Protein AF-A0AAD4N3M7-F1 (afdb_monomer_lite)

Foldseek 3Di:
DDPPPPDPPDDFLDDPVLVVLLVVLLPDLDLVSLVVNLVSLVSSCVSQPVNRDLVSVLSNLLSVLSNVVVPDPPDDDDPVVSVVSNVVSVVD

Structure (mmCIF, N/CA/C/O backbone):
data_AF-A0AAD4N3M7-F1
#
_entry.id   AF-A0AAD4N3M7-F1
#
loop_
_atom_site.group_PDB
_atom_site.id
_atom_site.type_symbol
_atom_site.label_atom_id
_atom_site.label_alt_id
_atom_site.label_comp_id
_atom_site.label_asym_id
_atom_site.label_entity_id
_atom_site.label_seq_id
_atom_site.pdbx_PDB_ins_code
_atom_site.Cartn_x
_atom_site.Cartn_y
_atom_site.Cartn_z
_atom_site.occupancy
_atom_site.B_iso_or_equiv
_atom_site.auth_seq_id
_atom_site.auth_comp_id
_atom_site.auth_asym_id
_atom_site.auth_atom_id
_atom_site.pdbx_PDB_model_num
ATOM 1 N N . MET A 1 1 ? -42.096 10.498 19.521 1.00 44.19 1 MET A N 1
ATOM 2 C CA . MET A 1 1 ? -40.869 9.685 19.370 1.00 44.19 1 MET A CA 1
ATOM 3 C C . MET A 1 1 ? -40.168 10.124 18.094 1.00 44.19 1 MET A C 1
ATOM 5 O O . MET A 1 1 ? -40.721 9.923 17.023 1.00 44.19 1 MET A O 1
ATOM 9 N N . CYS A 1 2 ? -39.024 10.805 18.189 1.00 47.44 2 CYS A N 1
ATOM 10 C CA . CYS A 1 2 ? -38.247 11.186 17.005 1.00 47.44 2 CYS A CA 1
ATOM 11 C C . CYS A 1 2 ? -37.463 9.963 16.509 1.00 47.44 2 CYS A C 1
ATOM 13 O O . CYS A 1 2 ? -36.810 9.319 17.333 1.00 47.44 2 CYS A O 1
ATOM 15 N N . PRO A 1 3 ? -37.486 9.629 15.207 1.00 56.53 3 PRO A N 1
ATOM 16 C CA . PRO A 1 3 ? -36.670 8.545 14.692 1.00 56.53 3 PRO A CA 1
ATOM 17 C C . PRO A 1 3 ? -35.208 8.982 14.785 1.00 56.53 3 PRO A C 1
ATOM 19 O O . PRO A 1 3 ? -34.786 9.955 14.155 1.00 56.53 3 PRO A O 1
ATOM 22 N N . SER A 1 4 ? -34.432 8.293 15.618 1.00 57.47 4 SER A N 1
ATOM 23 C CA . SER A 1 4 ? -32.988 8.471 15.689 1.00 57.47 4 SER A CA 1
ATOM 24 C C . SER A 1 4 ? -32.406 8.159 14.311 1.00 57.47 4 SER A C 1
ATOM 26 O O . SER A 1 4 ? -32.366 6.999 13.901 1.00 57.47 4 SER A O 1
ATOM 28 N N . LYS A 1 5 ? -31.983 9.194 13.574 1.00 58.81 5 LYS A N 1
ATOM 29 C CA . LYS A 1 5 ? -31.195 9.039 12.347 1.00 58.81 5 LYS A CA 1
ATOM 30 C C . LYS A 1 5 ? -29.975 8.184 12.687 1.00 58.81 5 LYS A C 1
ATOM 32 O O . LYS A 1 5 ? -29.063 8.664 13.358 1.00 58.81 5 LYS A O 1
ATOM 37 N N . SER A 1 6 ? -29.971 6.934 12.230 1.00 60.59 6 SER A N 1
ATOM 38 C CA . SER A 1 6 ? -28.774 6.098 12.216 1.00 60.59 6 SER A CA 1
ATOM 39 C C . SER A 1 6 ? -27.704 6.862 11.437 1.00 60.59 6 SER A C 1
ATOM 41 O O . SER A 1 6 ? -27.826 7.062 1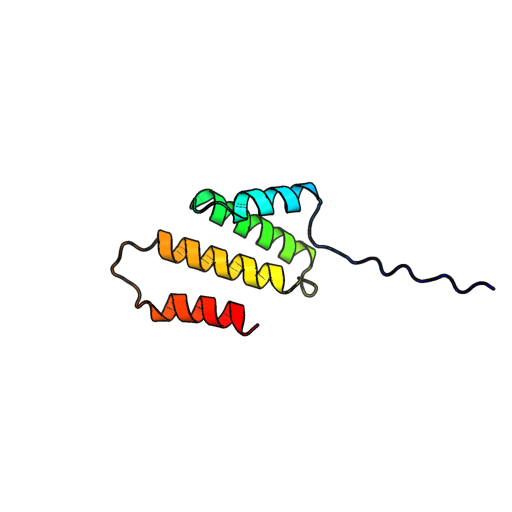0.226 1.00 60.59 6 SER A O 1
ATOM 43 N N . ARG A 1 7 ? -26.699 7.404 12.134 1.00 61.72 7 ARG A N 1
ATOM 44 C CA . ARG A 1 7 ? -25.516 7.946 11.465 1.00 61.72 7 ARG A CA 1
ATOM 45 C C . ARG A 1 7 ? -24.840 6.750 10.811 1.00 61.72 7 ARG A C 1
ATOM 47 O O . ARG A 1 7 ? -24.349 5.880 11.519 1.00 61.72 7 ARG A O 1
ATOM 54 N N . ASN A 1 8 ? -24.818 6.710 9.481 1.00 63.03 8 ASN A N 1
ATOM 55 C CA . ASN A 1 8 ? -23.982 5.771 8.742 1.00 63.03 8 ASN A CA 1
ATOM 56 C C . ASN A 1 8 ? -22.516 6.062 9.092 1.00 63.03 8 ASN A C 1
ATOM 58 O O . ASN A 1 8 ? -21.884 6.935 8.497 1.00 63.03 8 ASN A O 1
ATOM 62 N N . VAL A 1 9 ? -21.992 5.376 10.108 1.00 71.31 9 VAL A N 1
ATOM 63 C CA . VAL A 1 9 ? -20.575 5.426 10.462 1.00 71.31 9 VAL A CA 1
ATOM 64 C C . VAL A 1 9 ? -19.845 4.581 9.428 1.00 71.31 9 VAL A C 1
ATOM 66 O O . VAL A 1 9 ?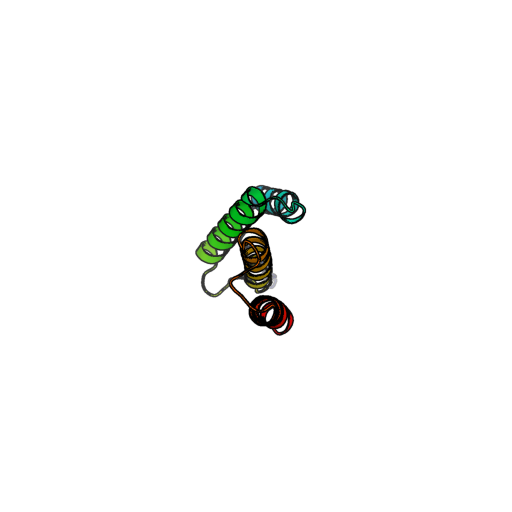 -19.897 3.354 9.457 1.00 71.31 9 VAL A O 1
ATOM 69 N N . ARG A 1 10 ? -19.200 5.245 8.466 1.00 75.62 10 ARG A N 1
ATOM 70 C CA . ARG A 1 10 ? -18.372 4.566 7.470 1.00 75.62 10 ARG A CA 1
ATOM 71 C C . ARG A 1 10 ? -17.100 4.081 8.155 1.00 75.62 10 ARG A C 1
ATOM 73 O O . ARG A 1 10 ? -16.227 4.883 8.475 1.00 75.62 10 ARG A O 1
ATOM 80 N N . VAL A 1 11 ? -17.009 2.776 8.382 1.00 81.31 11 VAL A N 1
ATOM 81 C CA . VAL A 1 11 ? -15.783 2.149 8.882 1.00 81.31 11 VAL A CA 1
ATOM 82 C C . VAL A 1 11 ? -14.723 2.236 7.786 1.00 81.31 11 VAL A C 1
ATOM 84 O O . VAL A 1 11 ? -14.963 1.845 6.643 1.00 81.31 11 VAL A O 1
ATOM 87 N N . VAL A 1 12 ? -13.564 2.790 8.132 1.00 88.00 12 VAL A N 1
ATOM 88 C CA . VAL A 1 12 ? -12.391 2.885 7.259 1.00 88.00 12 VAL A CA 1
ATOM 89 C C . VAL A 1 12 ? -11.225 2.121 7.899 1.00 88.00 12 VAL A C 1
ATOM 91 O O . VAL A 1 12 ? -11.137 2.071 9.124 1.00 88.00 12 VAL A O 1
ATOM 94 N N . PRO A 1 13 ? -10.328 1.522 7.101 1.00 89.56 13 PRO A N 1
ATOM 95 C CA . PRO A 1 13 ? -9.251 0.659 7.605 1.00 89.56 13 PRO A CA 1
ATOM 96 C C . PRO A 1 13 ? -8.066 1.415 8.212 1.00 89.56 13 PRO A C 1
ATOM 98 O O . PRO A 1 13 ? -7.170 0.807 8.809 1.00 89.56 13 PRO A O 1
ATOM 101 N N . PHE A 1 14 ? -8.028 2.727 7.995 1.00 92.69 14 PHE A N 1
ATOM 102 C CA . PHE A 1 14 ? -6.865 3.563 8.222 1.00 92.69 14 PHE A CA 1
ATOM 103 C C . PHE A 1 1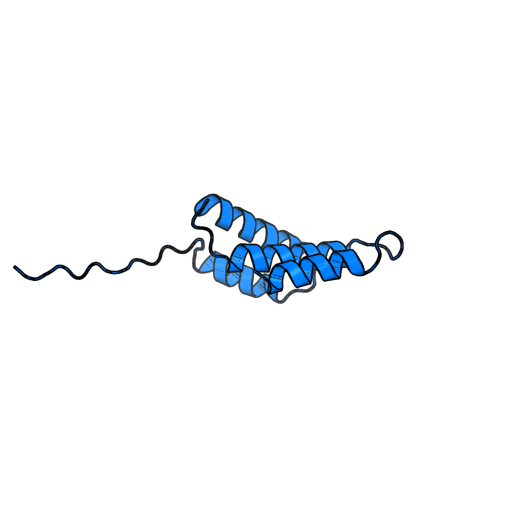4 ? -7.133 4.651 9.249 1.00 92.69 14 PHE A C 1
ATOM 105 O O . PHE A 1 14 ? -8.250 5.153 9.392 1.00 92.69 14 PHE A O 1
ATOM 112 N N . THR A 1 15 ? -6.064 5.072 9.912 1.00 92.38 15 THR A N 1
ATOM 113 C CA . THR A 1 15 ? -6.036 6.336 10.647 1.00 92.38 15 THR A CA 1
ATOM 114 C C . THR A 1 15 ? -5.591 7.480 9.722 1.00 92.38 15 THR A C 1
ATOM 116 O O . THR A 1 15 ? -4.933 7.232 8.706 1.00 92.38 15 THR A O 1
ATOM 119 N N . PRO A 1 16 ? -5.906 8.752 10.035 1.00 92.06 16 PRO A N 1
ATOM 120 C CA . PRO A 1 16 ? -5.441 9.882 9.227 1.00 92.06 16 PRO A CA 1
ATOM 121 C C . PRO A 1 16 ? -3.909 9.937 9.022 1.00 92.06 16 PRO A C 1
ATOM 123 O O . PRO A 1 16 ? -3.486 10.213 7.897 1.00 92.06 16 PRO A O 1
ATOM 126 N N . PRO A 1 17 ? -3.059 9.632 10.029 1.00 93.19 17 PRO A N 1
ATOM 127 C CA . PRO A 1 17 ? -1.609 9.553 9.832 1.00 93.19 17 PRO A CA 1
ATOM 128 C C . PRO A 1 17 ? -1.173 8.458 8.852 1.00 93.19 17 PRO A C 1
ATOM 130 O O . PRO A 1 17 ? -0.313 8.703 8.009 1.00 93.19 17 PRO A O 1
ATOM 133 N N . GLU A 1 18 ? -1.777 7.269 8.921 1.00 92.44 18 GLU A N 1
ATOM 134 C CA . GLU A 1 18 ? -1.470 6.168 7.998 1.00 92.44 18 GLU A CA 1
ATOM 135 C C . GLU A 1 18 ? -1.856 6.519 6.565 1.00 92.44 18 GLU A C 1
ATOM 137 O O . GLU A 1 18 ? -1.089 6.265 5.638 1.00 92.44 18 GLU A O 1
ATOM 142 N N . TRP A 1 19 ? -3.024 7.142 6.384 1.00 91.94 19 TRP A N 1
ATOM 143 C CA . TRP A 1 19 ? -3.464 7.603 5.073 1.00 91.94 19 TRP A CA 1
ATOM 144 C C . TRP A 1 19 ? -2.477 8.608 4.479 1.00 91.94 19 TRP A C 1
ATOM 146 O O . TRP A 1 19 ? -2.023 8.431 3.349 1.00 91.94 19 TRP A O 1
ATOM 156 N N . LYS A 1 20 ? -2.070 9.614 5.265 1.00 91.00 20 LYS A N 1
ATOM 157 C CA . LYS A 1 20 ? -1.062 10.591 4.840 1.00 91.00 20 LYS A CA 1
ATOM 158 C C . LYS A 1 20 ? 0.256 9.908 4.464 1.00 91.00 20 LYS A C 1
ATOM 160 O O . LYS A 1 20 ? 0.820 10.212 3.416 1.00 91.00 20 LYS A O 1
ATOM 165 N N . LYS A 1 21 ? 0.714 8.950 5.275 1.00 91.38 21 LYS A N 1
ATOM 166 C CA . LYS A 1 21 ? 1.950 8.208 5.007 1.00 91.38 21 LYS A CA 1
ATOM 167 C C . LYS A 1 21 ? 1.869 7.425 3.698 1.00 91.38 21 LYS A C 1
ATOM 169 O O . LYS A 1 21 ? 2.798 7.490 2.901 1.00 91.38 21 LYS A O 1
ATOM 174 N N . VAL A 1 22 ? 0.759 6.733 3.438 1.00 89.06 22 VAL A N 1
ATOM 175 C CA . VAL A 1 22 ? 0.555 6.031 2.163 1.00 89.06 22 VAL A CA 1
ATOM 176 C C . VAL A 1 22 ? 0.556 7.006 0.997 1.00 89.06 22 VAL A C 1
ATOM 178 O O . VAL A 1 22 ? 1.204 6.716 0.006 1.00 89.06 22 VAL A O 1
ATOM 181 N N . GLN A 1 23 ? -0.080 8.175 1.100 1.00 88.06 23 GLN A N 1
ATOM 182 C CA . GLN A 1 23 ? -0.065 9.168 0.019 1.00 88.06 23 GLN A CA 1
ATOM 183 C C . GLN A 1 23 ? 1.342 9.684 -0.318 1.00 88.06 23 GLN A C 1
ATOM 185 O O . GLN A 1 23 ? 1.613 9.994 -1.478 1.00 88.06 23 GLN A O 1
ATOM 190 N N . GLU A 1 24 ? 2.223 9.799 0.676 1.00 90.12 24 GLU A N 1
ATOM 191 C CA . GLU A 1 24 ? 3.631 10.155 0.469 1.00 90.12 24 GLU A CA 1
ATOM 192 C C . GLU A 1 24 ? 4.393 9.010 -0.212 1.00 90.12 24 GLU A C 1
ATOM 194 O O . GLU A 1 24 ? 5.085 9.235 -1.202 1.00 90.12 24 GLU A O 1
ATOM 199 N N . LEU A 1 25 ? 4.216 7.776 0.272 1.00 87.50 25 LEU A N 1
ATOM 200 C CA . LEU A 1 25 ? 4.885 6.588 -0.267 1.00 87.50 25 LEU A CA 1
ATOM 201 C C . LEU A 1 25 ? 4.406 6.221 -1.679 1.00 87.50 25 LEU A C 1
ATOM 203 O O . LEU A 1 25 ? 5.213 5.818 -2.505 1.00 87.50 25 LEU A O 1
ATOM 207 N N . TYR A 1 26 ? 3.114 6.391 -1.967 1.00 78.38 26 TYR A N 1
ATOM 208 C CA . TYR A 1 26 ? 2.479 6.034 -3.243 1.00 78.38 26 TYR A CA 1
ATOM 209 C C . TYR A 1 26 ? 3.015 6.848 -4.425 1.00 78.38 26 TYR A C 1
ATOM 211 O O . TYR A 1 26 ? 2.933 6.422 -5.569 1.00 78.38 26 TYR A O 1
ATOM 219 N N . LYS A 1 27 ? 3.560 8.039 -4.162 1.00 80.00 27 LYS A N 1
ATOM 220 C CA . LYS A 1 27 ? 4.169 8.893 -5.191 1.00 80.00 27 LYS A CA 1
ATOM 221 C C . LYS A 1 27 ? 5.633 8.553 -5.458 1.00 80.00 27 LYS A C 1
ATOM 223 O O . LYS A 1 27 ? 6.221 9.126 -6.370 1.00 80.00 27 LYS A O 1
ATOM 228 N N . SER A 1 28 ? 6.227 7.699 -4.632 1.00 83.00 28 SER A N 1
ATOM 229 C CA . SER A 1 28 ? 7.630 7.332 -4.734 1.00 83.00 28 SER A CA 1
ATOM 230 C C . SER A 1 28 ? 7.795 6.112 -5.630 1.00 83.00 28 SER A C 1
ATOM 232 O O . SER A 1 28 ? 7.062 5.136 -5.505 1.00 83.00 28 SER A O 1
ATOM 234 N N . ASP A 1 29 ? 8.803 6.162 -6.495 1.00 79.12 29 ASP A N 1
ATOM 235 C CA . ASP A 1 29 ? 9.210 5.041 -7.345 1.00 79.12 29 ASP A CA 1
ATOM 236 C C . ASP A 1 29 ? 10.368 4.228 -6.718 1.00 79.12 29 ASP A C 1
ATOM 238 O O . ASP A 1 29 ? 10.973 3.354 -7.341 1.00 79.12 29 ASP A O 1
ATOM 242 N N . ASP A 1 30 ? 10.703 4.532 -5.463 1.00 89.31 30 ASP A N 1
ATOM 243 C CA . ASP A 1 30 ? 11.707 3.818 -4.683 1.00 89.31 30 ASP A CA 1
ATOM 244 C C . ASP A 1 30 ? 11.181 2.461 -4.176 1.00 89.31 30 ASP A C 1
ATOM 246 O O . ASP A 1 30 ? 10.052 2.341 -3.693 1.00 89.31 30 ASP A O 1
ATOM 250 N N . ILE A 1 31 ? 12.030 1.433 -4.251 1.00 88.00 31 ILE A N 1
ATOM 251 C CA . ILE A 1 31 ? 11.682 0.050 -3.893 1.00 88.00 31 ILE A CA 1
ATOM 252 C C . ILE A 1 31 ? 11.277 -0.054 -2.419 1.00 88.00 31 ILE A C 1
ATOM 254 O O . ILE A 1 31 ? 10.289 -0.718 -2.100 1.00 88.00 31 ILE A O 1
ATOM 258 N N . GLU A 1 32 ? 11.997 0.604 -1.512 1.00 90.50 32 GLU A N 1
ATOM 259 C CA . GLU A 1 32 ? 11.691 0.538 -0.080 1.00 90.50 32 GLU A CA 1
ATOM 260 C C . GLU A 1 32 ? 10.377 1.261 0.241 1.00 90.50 32 GLU A C 1
ATOM 262 O O . GLU A 1 32 ? 9.583 0.792 1.064 1.00 90.50 32 GLU A O 1
ATOM 267 N N . CYS A 1 33 ? 10.068 2.339 -0.483 1.00 90.25 33 CYS A N 1
ATOM 268 C CA . CYS A 1 33 ? 8.775 3.013 -0.387 1.00 90.25 33 CYS A CA 1
ATOM 269 C C . CYS A 1 33 ? 7.606 2.132 -0.869 1.00 90.25 33 CYS A C 1
ATOM 271 O O . CYS A 1 33 ? 6.547 2.081 -0.227 1.00 90.25 33 CYS A O 1
ATOM 273 N N . LEU A 1 34 ? 7.791 1.399 -1.969 1.00 88.00 34 LEU A N 1
ATOM 274 C CA . LEU A 1 34 ? 6.791 0.467 -2.498 1.00 88.00 34 LEU A CA 1
ATOM 275 C C . LEU A 1 34 ? 6.570 -0.737 -1.565 1.00 88.00 34 LEU A C 1
ATOM 277 O O . LEU A 1 34 ? 5.427 -1.145 -1.347 1.00 88.00 34 LEU A O 1
ATOM 281 N N . LYS A 1 35 ? 7.631 -1.274 -0.945 1.00 91.06 35 LYS A N 1
ATOM 282 C CA . LYS A 1 35 ? 7.510 -2.315 0.094 1.00 91.06 35 LYS A CA 1
ATOM 283 C C . LYS A 1 35 ? 6.751 -1.798 1.314 1.00 91.06 35 LYS A C 1
ATOM 285 O O . LYS A 1 35 ? 5.758 -2.403 1.715 1.00 91.06 35 LYS A O 1
ATOM 290 N N . SER A 1 36 ? 7.155 -0.638 1.833 1.00 93.31 36 SER A N 1
ATOM 291 C CA . SER A 1 36 ? 6.536 -0.013 3.009 1.00 93.31 36 SER A CA 1
ATOM 292 C C . SER A 1 36 ? 5.039 0.243 2.803 1.00 93.31 36 SER A C 1
ATOM 294 O O . SER A 1 36 ? 4.222 0.024 3.693 1.00 93.31 36 SER A O 1
ATOM 296 N N . SER A 1 37 ? 4.641 0.683 1.609 1.00 92.31 37 SER A N 1
ATOM 297 C CA . SER A 1 37 ? 3.223 0.880 1.288 1.00 92.31 37 SER A CA 1
ATOM 298 C C . SER A 1 37 ? 2.451 -0.442 1.188 1.00 92.31 37 SER A C 1
ATOM 300 O O . SER A 1 37 ? 1.334 -0.520 1.702 1.00 92.31 37 SER A O 1
ATOM 302 N N . CYS A 1 38 ? 3.044 -1.505 0.629 1.00 91.62 38 CYS A N 1
ATOM 303 C CA . CYS A 1 38 ? 2.444 -2.846 0.636 1.00 91.62 38 CYS A CA 1
ATOM 304 C C . CYS A 1 38 ? 2.208 -3.379 2.058 1.00 91.62 38 CYS A C 1
ATOM 306 O O . CYS A 1 38 ? 1.175 -3.995 2.324 1.0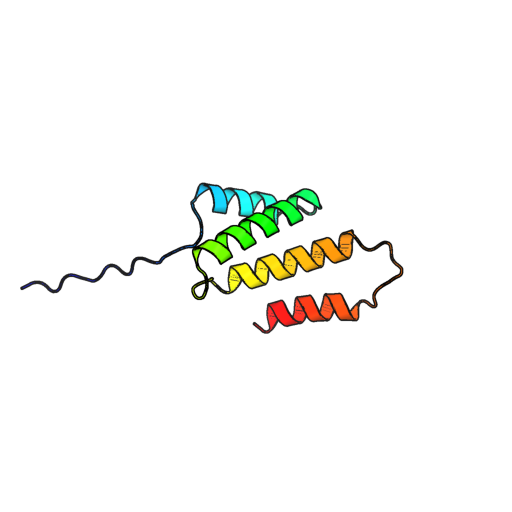0 91.62 38 CYS A O 1
ATOM 308 N N . GLU A 1 39 ? 3.130 -3.133 2.988 1.00 94.19 39 GLU A N 1
ATOM 309 C CA . GLU A 1 39 ? 2.969 -3.508 4.398 1.00 94.19 39 GLU A CA 1
ATOM 310 C C . GLU A 1 39 ? 1.789 -2.784 5.053 1.00 94.19 39 GLU A C 1
ATOM 312 O O . GLU A 1 39 ? 0.983 -3.415 5.741 1.00 94.19 39 GLU A O 1
ATOM 317 N N . ILE A 1 40 ? 1.617 -1.488 4.773 1.00 94.56 40 ILE A N 1
ATOM 318 C CA . ILE A 1 40 ? 0.468 -0.722 5.271 1.00 94.56 40 ILE A CA 1
ATOM 319 C C . ILE A 1 40 ? -0.846 -1.264 4.686 1.00 94.56 40 ILE A C 1
ATOM 321 O O . ILE A 1 40 ? -1.823 -1.431 5.419 1.00 94.56 40 ILE A O 1
ATOM 325 N N . PHE A 1 41 ? -0.882 -1.617 3.397 1.00 93.56 41 PHE A N 1
ATOM 326 C CA . PHE A 1 41 ? -2.059 -2.259 2.802 1.00 93.56 41 PHE A CA 1
ATOM 327 C C . PHE A 1 41 ? -2.367 -3.616 3.449 1.00 93.56 41 PHE A C 1
ATOM 329 O O . PHE A 1 41 ? -3.529 -3.908 3.732 1.00 93.56 41 PHE A O 1
ATOM 336 N N . ASN A 1 42 ? -1.351 -4.430 3.749 1.00 93.31 42 ASN A N 1
ATOM 337 C CA . ASN A 1 42 ? -1.529 -5.682 4.489 1.00 93.31 42 ASN A CA 1
ATOM 338 C C . ASN A 1 42 ? -2.115 -5.452 5.884 1.00 93.31 42 ASN A C 1
ATOM 340 O O . ASN A 1 42 ? -3.067 -6.133 6.263 1.00 93.31 42 ASN A O 1
ATOM 344 N N . LEU A 1 43 ? -1.618 -4.452 6.614 1.00 94.88 43 LEU A N 1
ATOM 345 C CA . LEU A 1 43 ? -2.163 -4.066 7.914 1.00 94.88 43 LEU A CA 1
ATOM 346 C C . LEU A 1 43 ? -3.647 -3.681 7.818 1.00 94.88 43 LEU A C 1
ATOM 348 O O . LEU A 1 43 ? -4.467 -4.131 8.620 1.00 94.88 43 LEU A O 1
ATOM 352 N N . TRP A 1 44 ? -4.012 -2.882 6.816 1.00 94.50 44 TRP A N 1
ATOM 353 C CA . TRP A 1 44 ? -5.394 -2.472 6.566 1.00 94.50 44 TRP A CA 1
ATOM 354 C C . TRP A 1 44 ? -6.312 -3.648 6.221 1.00 94.50 44 TRP A C 1
ATOM 356 O O . TRP A 1 44 ? -7.434 -3.712 6.729 1.00 94.50 44 TRP A O 1
ATOM 366 N N . LYS A 1 45 ? -5.831 -4.611 5.426 1.00 93.25 45 LYS A N 1
ATOM 367 C CA . LYS A 1 45 ? -6.554 -5.859 5.138 1.00 93.25 45 LYS A CA 1
ATOM 368 C C . LYS A 1 45 ? -6.784 -6.686 6.401 1.00 93.25 45 LYS A C 1
ATOM 370 O O . LYS A 1 45 ? -7.905 -7.129 6.635 1.00 93.25 45 LYS A O 1
ATOM 375 N N . CYS A 1 46 ? -5.764 -6.845 7.247 1.00 94.19 46 CYS A N 1
ATOM 376 C CA . CYS A 1 46 ? -5.887 -7.574 8.513 1.00 94.19 46 CYS A CA 1
ATOM 377 C C . CYS A 1 46 ? -6.939 -6.954 9.445 1.00 94.19 46 CYS A C 1
ATOM 379 O O . CYS A 1 46 ? -7.658 -7.684 10.120 1.00 94.19 46 CYS A O 1
ATOM 381 N N . ARG A 1 47 ? -7.068 -5.620 9.462 1.00 93.19 47 ARG A N 1
ATOM 382 C CA . ARG A 1 47 ? -8.078 -4.921 10.277 1.00 93.19 47 ARG A CA 1
ATOM 383 C C . ARG A 1 47 ? -9.507 -5.125 9.782 1.00 93.19 47 ARG A C 1
ATOM 385 O O . ARG A 1 47 ? -10.420 -5.189 10.597 1.00 93.19 47 ARG A O 1
ATOM 392 N N . MET A 1 48 ? -9.710 -5.187 8.467 1.00 91.75 48 MET A N 1
ATOM 393 C CA . MET A 1 48 ? -11.054 -5.236 7.878 1.00 91.75 48 MET A CA 1
ATOM 394 C C . MET A 1 48 ? -11.533 -6.651 7.556 1.00 91.75 48 MET A C 1
ATOM 396 O O . MET A 1 48 ? -12.739 -6.871 7.430 1.00 91.75 48 MET A O 1
ATOM 400 N N . GLY A 1 49 ? -10.615 -7.600 7.359 1.00 90.25 49 GLY A N 1
ATOM 401 C CA . GLY A 1 49 ? -10.939 -8.942 6.882 1.00 90.25 49 GLY A CA 1
ATOM 402 C C . GLY A 1 49 ? -11.767 -8.888 5.595 1.00 90.25 49 GLY A C 1
ATOM 403 O O . GLY A 1 49 ? -11.384 -8.249 4.612 1.00 90.25 49 GLY A O 1
ATOM 404 N N . HIS A 1 50 ? -12.947 -9.511 5.615 1.00 88.62 50 HIS A N 1
ATOM 405 C CA . HIS A 1 50 ? -13.882 -9.533 4.484 1.00 88.62 50 HIS A CA 1
ATOM 406 C C . HIS A 1 50 ? -14.456 -8.161 4.101 1.00 88.62 50 HIS A C 1
ATOM 408 O O . HIS A 1 50 ? -14.927 -7.999 2.980 1.00 88.62 50 HIS A O 1
ATOM 414 N N . ALA A 1 51 ? -14.395 -7.165 4.988 1.00 87.81 51 ALA A N 1
ATOM 415 C CA . ALA A 1 51 ? -14.865 -5.810 4.709 1.00 87.81 51 ALA A CA 1
ATOM 416 C C . ALA A 1 51 ? -13.791 -4.924 4.051 1.00 87.81 51 ALA A C 1
ATOM 418 O O . ALA A 1 51 ? -13.958 -3.705 3.987 1.00 87.81 51 ALA A O 1
ATOM 419 N N . THR A 1 52 ? -12.671 -5.502 3.600 1.00 87.69 52 THR A N 1
ATOM 420 C CA . THR A 1 52 ? -11.581 -4.748 2.969 1.00 87.69 52 THR A CA 1
ATOM 421 C C . THR A 1 52 ? -12.090 -4.024 1.715 1.00 87.69 52 THR A C 1
ATOM 423 O O . THR A 1 52 ? -12.534 -4.678 0.769 1.00 87.69 52 THR A O 1
ATOM 426 N N . PRO A 1 53 ? -11.974 -2.686 1.651 1.00 86.56 53 PRO A N 1
ATOM 427 C CA . PRO A 1 53 ? -12.265 -1.930 0.440 1.00 86.56 53 PRO A CA 1
ATOM 428 C C . PRO A 1 53 ? -11.428 -2.388 -0.763 1.00 86.56 53 PRO A C 1
ATOM 430 O O . PRO A 1 53 ? -10.209 -2.519 -0.664 1.00 86.56 53 PRO A O 1
ATOM 433 N N . VAL A 1 54 ? -12.070 -2.537 -1.926 1.00 86.06 54 VAL A N 1
ATOM 434 C CA . VAL A 1 54 ? -11.434 -3.008 -3.174 1.00 86.06 54 VAL A CA 1
ATOM 435 C C . VAL A 1 54 ? -10.189 -2.198 -3.549 1.00 86.06 54 VAL A C 1
ATOM 437 O O . VAL A 1 54 ? -9.194 -2.785 -3.971 1.00 86.06 54 VAL A O 1
ATOM 440 N N . PHE A 1 55 ? -10.195 -0.880 -3.313 1.00 85.50 55 PHE A N 1
ATOM 441 C CA . PHE A 1 55 ? -9.056 -0.017 -3.642 1.00 85.50 55 PHE A CA 1
ATOM 442 C C . PHE A 1 55 ? -7.754 -0.463 -2.961 1.00 85.50 55 PHE A C 1
ATOM 444 O O . PHE A 1 55 ? -6.694 -0.301 -3.545 1.00 85.50 55 PHE A O 1
ATOM 451 N N . ILE A 1 56 ? -7.812 -1.065 -1.766 1.00 89.69 56 ILE A N 1
ATOM 452 C CA . ILE A 1 56 ? -6.611 -1.536 -1.058 1.00 89.69 56 ILE A CA 1
ATOM 453 C C . ILE A 1 56 ? -5.987 -2.714 -1.795 1.00 89.69 56 ILE A C 1
ATOM 455 O O . ILE A 1 56 ? -4.773 -2.757 -1.966 1.00 89.69 56 ILE A O 1
ATOM 459 N N . ASN A 1 57 ? -6.820 -3.643 -2.267 1.00 86.19 57 ASN A N 1
ATOM 460 C CA . ASN A 1 57 ? -6.359 -4.799 -3.028 1.00 86.19 57 ASN A CA 1
ATOM 461 C C . ASN A 1 57 ? -5.765 -4.364 -4.374 1.00 86.19 57 ASN A C 1
ATOM 463 O O . ASN A 1 57 ? -4.715 -4.862 -4.764 1.00 86.19 57 ASN A O 1
ATOM 467 N N . ILE A 1 58 ? -6.409 -3.413 -5.059 1.00 87.00 58 ILE A N 1
ATOM 468 C CA . ILE A 1 58 ? -5.918 -2.863 -6.331 1.00 87.00 58 ILE A CA 1
ATOM 469 C C . ILE A 1 58 ? -4.586 -2.131 -6.123 1.00 87.00 58 ILE A C 1
ATOM 471 O O . ILE A 1 58 ? -3.621 -2.404 -6.833 1.00 87.00 58 ILE A O 1
ATOM 475 N N . SER A 1 59 ? -4.502 -1.241 -5.130 1.00 86.88 59 SER A N 1
ATOM 476 C CA . SER A 1 59 ? -3.280 -0.487 -4.833 1.00 86.88 59 SER A CA 1
ATOM 477 C C . SER A 1 59 ? -2.110 -1.394 -4.452 1.00 86.88 59 SER A C 1
ATOM 479 O O . SER A 1 59 ? -1.001 -1.201 -4.946 1.00 86.88 59 SER A O 1
ATOM 481 N N . GLU A 1 60 ? -2.343 -2.413 -3.622 1.00 89.12 60 GLU A N 1
ATOM 482 C CA . GLU A 1 60 ? -1.310 -3.393 -3.281 1.00 89.12 60 GLU A CA 1
ATOM 483 C C . GLU A 1 60 ? -0.847 -4.181 -4.511 1.00 89.12 60 GLU A C 1
ATOM 485 O O . GLU A 1 60 ? 0.351 -4.392 -4.696 1.00 89.12 60 GLU A O 1
ATOM 490 N N . LEU A 1 61 ? -1.782 -4.606 -5.361 1.00 85.31 61 LEU A N 1
ATOM 491 C CA . LEU A 1 61 ? -1.472 -5.372 -6.560 1.00 85.31 61 LEU A CA 1
ATOM 492 C C . LEU A 1 61 ? -0.602 -4.568 -7.539 1.00 85.31 61 LEU A C 1
ATOM 494 O O . LEU A 1 61 ? 0.394 -5.094 -8.035 1.00 85.31 61 LEU A O 1
ATOM 498 N N . ILE A 1 62 ? -0.925 -3.287 -7.746 1.00 84.75 62 ILE A N 1
ATOM 499 C CA . ILE A 1 62 ? -0.131 -2.352 -8.559 1.00 84.75 62 ILE A CA 1
ATOM 500 C C . ILE A 1 62 ? 1.283 -2.205 -7.987 1.00 84.75 62 ILE A C 1
ATOM 502 O O . ILE A 1 62 ? 2.262 -2.369 -8.712 1.00 84.75 62 ILE A O 1
ATOM 506 N N . HIS A 1 63 ? 1.419 -1.955 -6.682 1.00 86.31 63 HIS A N 1
ATOM 507 C CA . HIS A 1 63 ? 2.737 -1.782 -6.065 1.00 86.31 63 HIS A CA 1
ATOM 508 C C . HIS A 1 63 ? 3.577 -3.063 -6.097 1.00 86.31 63 HIS A C 1
ATOM 510 O O . HIS A 1 63 ? 4.782 -3.001 -6.334 1.00 86.31 63 HIS A O 1
ATOM 516 N N . ARG A 1 64 ? 2.961 -4.239 -5.920 1.00 84.38 64 ARG A N 1
ATOM 517 C CA . ARG A 1 64 ? 3.651 -5.528 -6.082 1.00 84.38 64 ARG A CA 1
ATOM 518 C C . ARG A 1 64 ? 4.106 -5.757 -7.523 1.00 84.38 64 ARG A C 1
ATOM 520 O O . ARG A 1 64 ? 5.191 -6.299 -7.719 1.00 84.38 64 ARG A O 1
ATOM 527 N N . ALA A 1 65 ? 3.321 -5.332 -8.514 1.00 81.81 65 ALA A N 1
ATOM 528 C CA . ALA A 1 65 ? 3.729 -5.376 -9.917 1.00 81.81 65 ALA A CA 1
ATOM 529 C C . ALA A 1 65 ? 4.953 -4.483 -10.166 1.00 81.81 65 ALA A C 1
ATOM 531 O O . ALA A 1 65 ? 5.936 -4.953 -10.730 1.00 81.81 65 ALA A O 1
ATOM 532 N N . MET A 1 66 ? 4.935 -3.244 -9.660 1.00 83.25 66 MET A N 1
ATOM 533 C CA . MET A 1 66 ? 6.066 -2.310 -9.757 1.00 83.25 66 MET A CA 1
ATOM 534 C C . MET A 1 66 ? 7.321 -2.833 -9.048 1.00 83.25 66 MET A C 1
ATOM 536 O O . MET A 1 66 ? 8.424 -2.729 -9.576 1.00 83.25 66 MET A O 1
ATOM 540 N N . LEU A 1 67 ? 7.172 -3.433 -7.862 1.00 84.06 67 LEU A N 1
ATOM 541 C CA . LEU A 1 67 ? 8.281 -4.079 -7.153 1.00 84.06 67 LEU A CA 1
ATOM 542 C C . LEU A 1 67 ? 8.886 -5.214 -7.973 1.00 84.06 67 LEU A C 1
ATOM 544 O O . LEU A 1 67 ? 10.108 -5.327 -8.053 1.00 84.06 67 LEU A O 1
ATOM 548 N N . ARG A 1 68 ? 8.035 -6.049 -8.579 1.00 79.06 68 ARG A N 1
ATOM 549 C CA . ARG A 1 68 ? 8.481 -7.168 -9.408 1.00 79.06 68 ARG A CA 1
ATOM 550 C C . ARG A 1 68 ? 9.235 -6.671 -10.637 1.00 79.06 68 ARG A C 1
ATOM 552 O O . ARG A 1 68 ? 10.340 -7.152 -10.867 1.00 79.06 68 ARG A O 1
ATOM 559 N N . ASP A 1 69 ? 8.684 -5.683 -11.339 1.00 79.38 69 ASP A N 1
ATOM 560 C CA . ASP A 1 69 ? 9.309 -5.021 -12.491 1.00 79.38 69 ASP A CA 1
ATOM 561 C C . ASP A 1 69 ? 10.712 -4.490 -12.150 1.00 79.38 69 ASP A C 1
ATOM 563 O O . ASP A 1 69 ? 11.690 -4.807 -12.820 1.00 79.38 69 ASP A O 1
ATOM 567 N N . LYS A 1 70 ? 10.848 -3.803 -11.009 1.00 77.69 70 LYS A N 1
ATOM 568 C CA . LYS A 1 70 ? 12.133 -3.264 -10.529 1.00 77.69 70 LYS A CA 1
ATOM 569 C C . LYS A 1 70 ? 13.124 -4.320 -10.045 1.00 77.69 70 LYS A C 1
ATOM 571 O O . LYS A 1 70 ? 14.329 -4.089 -10.083 1.00 77.69 70 LYS A O 1
ATOM 576 N N . SER A 1 71 ? 12.633 -5.448 -9.533 1.00 68.69 71 SER A N 1
ATOM 577 C CA . SER A 1 71 ? 13.472 -6.539 -9.021 1.00 68.69 71 SER A CA 1
ATOM 578 C C . SER A 1 71 ? 13.999 -7.473 -10.113 1.00 68.69 71 SER A C 1
ATOM 580 O O . SER A 1 71 ? 14.943 -8.221 -9.862 1.00 68.69 71 SER A O 1
ATOM 582 N N . LEU A 1 72 ? 13.407 -7.451 -11.313 1.00 63.59 72 LEU A N 1
ATOM 583 C CA . LEU A 1 72 ? 13.844 -8.300 -12.413 1.00 63.59 72 LEU A CA 1
ATOM 584 C C . LEU A 1 72 ? 15.033 -7.672 -13.152 1.00 63.59 72 LEU A C 1
ATOM 586 O O . LEU A 1 72 ? 14.905 -6.723 -13.922 1.00 63.59 72 LEU A O 1
ATOM 590 N N . SER A 1 73 ? 16.206 -8.285 -13.007 1.00 54.75 73 SER A N 1
ATOM 591 C CA . SER A 1 73 ? 17.271 -8.178 -14.002 1.00 54.75 73 SER A CA 1
ATOM 592 C C . SER A 1 73 ? 16.811 -8.870 -15.290 1.00 54.75 73 SER A C 1
ATOM 594 O O . SER A 1 73 ? 16.941 -10.083 -15.373 1.00 54.75 73 SER A O 1
ATOM 596 N N . ARG A 1 74 ? 16.213 -8.102 -16.213 1.00 52.84 74 ARG A N 1
ATOM 597 C CA . ARG A 1 74 ? 15.936 -8.293 -17.664 1.00 52.84 74 ARG A CA 1
ATOM 598 C C . ARG A 1 74 ? 15.603 -9.669 -18.298 1.00 52.84 74 ARG A C 1
ATOM 600 O O . ARG A 1 74 ? 15.071 -9.643 -19.399 1.00 52.84 74 ARG A O 1
ATOM 607 N N . ASP A 1 75 ? 15.817 -10.821 -17.667 1.00 51.03 75 ASP A N 1
ATOM 608 C CA . ASP A 1 75 ? 15.987 -12.091 -18.390 1.00 51.03 75 ASP A CA 1
ATOM 609 C C . ASP A 1 75 ? 14.998 -13.220 -18.042 1.00 51.03 75 ASP A C 1
ATOM 611 O O . ASP A 1 75 ? 15.137 -14.299 -18.608 1.00 51.03 75 ASP A O 1
ATOM 615 N N . ILE A 1 76 ? 14.016 -13.062 -17.135 1.00 50.06 76 ILE A N 1
ATOM 616 C CA . ILE A 1 76 ? 13.259 -14.248 -16.646 1.00 50.06 76 ILE A CA 1
ATOM 617 C C . ILE A 1 76 ? 11.721 -14.190 -16.771 1.00 50.06 76 ILE A C 1
ATOM 619 O O . ILE A 1 76 ? 11.079 -15.208 -16.530 1.00 50.06 76 ILE A O 1
ATOM 623 N N . LEU A 1 77 ? 11.083 -13.104 -17.231 1.00 49.44 77 LEU A N 1
ATOM 624 C CA . LEU A 1 77 ? 9.629 -13.127 -17.497 1.00 49.44 77 LEU A CA 1
ATOM 625 C C . LEU A 1 77 ? 9.228 -12.303 -18.719 1.00 49.44 77 LEU A C 1
ATOM 627 O O . LEU A 1 77 ? 9.505 -11.107 -18.783 1.00 49.44 77 LEU A O 1
ATOM 631 N N . ASP A 1 78 ? 8.513 -12.947 -19.642 1.00 52.81 78 ASP A N 1
ATOM 632 C CA . ASP A 1 78 ? 7.782 -12.281 -20.714 1.00 52.81 78 ASP A CA 1
ATOM 633 C C . ASP A 1 78 ? 6.830 -11.230 -20.118 1.00 52.81 78 ASP A C 1
ATOM 635 O O . ASP A 1 78 ? 6.100 -11.485 -19.153 1.00 52.81 78 ASP A O 1
ATOM 639 N N . ASN A 1 79 ? 6.806 -10.044 -20.730 1.00 51.62 79 ASN A N 1
ATOM 640 C CA . ASN A 1 79 ? 5.965 -8.889 -20.379 1.00 51.62 79 ASN A CA 1
ATOM 641 C C . ASN A 1 79 ? 4.458 -9.210 -20.199 1.00 51.62 79 ASN A C 1
ATOM 643 O O . ASN A 1 79 ? 3.696 -8.386 -19.686 1.00 51.62 79 ASN A O 1
ATOM 647 N N . SER A 1 80 ? 4.015 -10.405 -20.600 1.00 51.59 80 SER A N 1
ATOM 648 C CA . SER A 1 80 ? 2.667 -10.942 -20.413 1.00 51.59 80 SER A CA 1
ATOM 649 C C . SER A 1 80 ? 2.242 -11.082 -18.946 1.00 51.59 80 SER A C 1
ATOM 651 O O . SER A 1 80 ? 1.075 -10.842 -18.642 1.00 51.59 80 SER A O 1
ATOM 653 N N . ASP A 1 81 ? 3.154 -11.409 -18.023 1.00 58.25 81 ASP A N 1
ATOM 654 C CA . ASP A 1 81 ? 2.803 -11.655 -16.610 1.00 58.25 81 ASP A CA 1
ATOM 655 C C . ASP A 1 81 ? 2.480 -10.365 -15.847 1.00 58.25 81 ASP A C 1
ATOM 657 O O . ASP A 1 81 ? 1.538 -10.302 -15.054 1.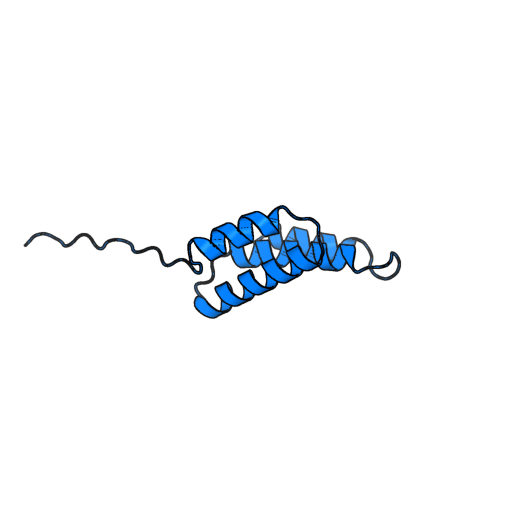00 58.25 81 ASP A O 1
ATOM 661 N N . ILE A 1 82 ? 3.242 -9.303 -16.110 1.00 58.9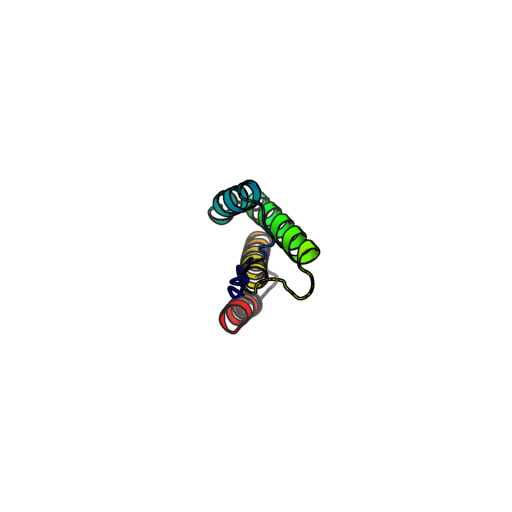4 82 ILE A N 1
ATOM 662 C CA . ILE A 1 82 ? 3.016 -7.984 -15.511 1.00 58.94 82 ILE A CA 1
ATOM 663 C C . ILE A 1 82 ? 1.753 -7.354 -16.112 1.00 58.94 82 ILE A C 1
ATOM 665 O O . ILE A 1 82 ? 0.915 -6.830 -15.375 1.00 58.94 82 ILE A O 1
ATOM 669 N N . GLY A 1 83 ? 1.562 -7.485 -17.431 1.00 57.81 83 GLY A N 1
ATOM 670 C CA . GLY A 1 83 ? 0.341 -7.059 -18.115 1.00 57.81 83 GLY A CA 1
ATOM 671 C C . GLY A 1 83 ? -0.916 -7.737 -17.561 1.00 57.81 83 GLY A C 1
ATOM 672 O O . GLY A 1 83 ? -1.926 -7.066 -17.352 1.00 57.81 83 GLY A O 1
ATOM 673 N N . LEU A 1 84 ? -0.848 -9.033 -17.237 1.00 60.97 84 LEU A N 1
ATOM 674 C CA . LEU A 1 84 ? -1.952 -9.769 -16.618 1.00 60.97 84 LEU A CA 1
ATOM 675 C C . LEU A 1 84 ? -2.264 -9.269 -15.199 1.00 60.97 84 LEU A C 1
ATOM 677 O O . LEU A 1 84 ? -3.434 -9.125 -14.840 1.00 60.97 84 LEU A O 1
ATOM 681 N N . ILE A 1 85 ? -1.238 -8.951 -14.404 1.00 61.12 85 ILE A N 1
ATOM 682 C CA . ILE A 1 85 ? -1.414 -8.377 -13.064 1.00 61.12 85 ILE A CA 1
ATOM 683 C C . ILE A 1 85 ? -2.108 -7.011 -13.155 1.00 61.12 85 ILE A C 1
ATOM 685 O O . ILE A 1 85 ? -3.122 -6.803 -12.483 1.00 61.12 85 ILE A O 1
ATOM 689 N N . PHE A 1 86 ? -1.640 -6.116 -14.030 1.00 59.06 86 PHE A N 1
ATOM 690 C CA . PHE A 1 86 ? -2.286 -4.820 -14.258 1.00 59.06 86 PHE A CA 1
ATOM 691 C C . PHE A 1 86 ? -3.714 -4.964 -14.796 1.00 59.06 86 PHE A C 1
ATOM 693 O O . PHE A 1 86 ? -4.626 -4.312 -14.289 1.00 59.06 86 PHE A O 1
ATOM 700 N N . ALA A 1 87 ? -3.946 -5.856 -15.761 1.00 54.47 87 ALA A N 1
ATOM 701 C CA . ALA A 1 87 ? -5.280 -6.121 -16.293 1.00 54.47 87 ALA A CA 1
ATOM 702 C C . ALA A 1 87 ? -6.235 -6.632 -15.203 1.00 54.47 87 ALA A C 1
ATOM 704 O O . ALA A 1 87 ? -7.373 -6.177 -15.111 1.00 54.47 87 ALA A O 1
ATOM 705 N N . SER A 1 88 ? -5.768 -7.516 -14.317 1.00 56.88 88 SER A N 1
ATOM 706 C CA . SER A 1 88 ? -6.571 -8.021 -13.197 1.00 56.88 88 SER A CA 1
ATOM 707 C C . SER A 1 88 ? -6.883 -6.959 -12.135 1.00 56.88 88 SER A C 1
ATOM 709 O O . SER A 1 88 ? -7.891 -7.072 -11.439 1.00 56.88 88 SER A O 1
ATOM 711 N N . ALA A 1 89 ? -6.051 -5.917 -12.034 1.00 58.41 89 ALA A N 1
ATOM 712 C CA . ALA A 1 89 ? -6.295 -4.753 -11.190 1.00 58.41 89 ALA A CA 1
ATOM 713 C C . ALA A 1 89 ? -7.353 -3.806 -11.790 1.00 58.41 89 ALA A C 1
ATOM 715 O O . ALA A 1 89 ? -8.056 -3.147 -11.035 1.00 58.41 89 ALA A O 1
ATOM 716 N N . ILE A 1 90 ? -7.463 -3.747 -13.125 1.00 56.16 90 ILE A N 1
ATOM 717 C CA . ILE A 1 90 ? -8.418 -2.899 -13.864 1.00 56.16 90 ILE A CA 1
ATOM 718 C C . ILE A 1 90 ? -9.797 -3.566 -14.010 1.00 56.16 90 ILE A C 1
ATOM 720 O O . ILE A 1 90 ? -10.809 -2.874 -14.011 1.00 56.16 90 ILE A O 1
ATOM 724 N N . ILE A 1 91 ? -9.849 -4.896 -14.168 1.00 49.81 91 ILE A N 1
ATOM 725 C CA . ILE A 1 91 ? -11.103 -5.656 -14.360 1.00 49.81 91 ILE A CA 1
ATOM 726 C C . ILE A 1 91 ? -11.893 -5.825 -13.046 1.00 49.81 91 ILE A C 1
ATOM 728 O O . ILE A 1 91 ? -13.100 -6.068 -13.086 1.00 49.81 91 ILE A O 1
ATOM 732 N N . ARG A 1 92 ? -11.227 -5.726 -11.891 1.00 44.22 92 ARG A N 1
ATOM 733 C CA . ARG A 1 92 ? -11.852 -5.793 -10.559 1.00 44.22 92 ARG A CA 1
ATOM 734 C C . ARG A 1 92 ? -12.515 -4.482 -10.156 1.00 44.22 92 ARG A C 1
ATOM 736 O O . ARG A 1 92 ? -13.544 -4.582 -9.451 1.00 44.22 92 ARG A O 1
#

Secondary structure (DSSP, 8-state):
------------S--HHHHHHHHHHTT---HHHHHHHHHHHHHHHHHHGGG--HHHHHHHHHHHHHHHHHH--SSS--THHHHHHHHHHHH-

Sequence (92 aa):
MCPSKSRNVRVVPFTPPEWKKVQELYKSDDIECLKSSCEIFNLWKCRMGHATPVFINISELIHRAMLRDKSLSRDILDNSDIGLIFASAIIR

InterPro domains:
  IPR007174 Las1 [PF04031] (16-92)

Organism: NCBI:txid166010

Radius of gyration: 17.18 Å; chains: 1; bounding box: 58×25×40 Å

pLDDT: mean 77.39, std 15.99, range [44.19, 94.88]